Protein AF-A0A2D9RE17-F1 (afdb_monomer)

Nearest PDB structures (foldseek):
  4afl-assembly1_C  TM=6.067E-01  e=4.742E-01  Homo sapiens
  8glv-assembly1_Eb  TM=5.438E-01  e=7.870E-01  Chlamydomonas reinhardtii
  3na7-assembly1_A  TM=6.223E-01  e=3.168E+00  Helicobacter pylori NCTC 11638

Secondary structure (DSSP, 8-state):
----------HHHHHHHHHHHHHHHHHHHHHHHHHHHHHHHHHHHHHHHHHHHHHHHHHHHHHHHHHHHHHHHHHTGGG--HHHHHHHHHHHHHHHHHHHHHHHHHHHHHHHHS------TTTTSS----

Structure (mmCIF, N/CA/C/O backbone):
data_AF-A0A2D9RE17-F1
#
_entry.id   AF-A0A2D9RE17-F1
#
loop_
_atom_site.group_PDB
_atom_site.id
_atom_site.type_symbol
_atom_site.label_atom_id
_atom_site.label_alt_id
_atom_site.label_comp_id
_atom_site.label_asym_id
_atom_site.label_entity_id
_atom_site.label_seq_id
_atom_site.pdbx_PDB_ins_code
_atom_site.Cartn_x
_atom_site.Cartn_y
_atom_site.Cartn_z
_atom_site.occupancy
_atom_site.B_iso_or_equiv
_atom_site.auth_seq_id
_atom_site.auth_comp_id
_atom_site.auth_asym_id
_atom_site.auth_atom_id
_atom_site.pdbx_PDB_model_num
ATOM 1 N N . MET A 1 1 ? -68.194 -6.315 60.243 1.00 41.06 1 MET A N 1
ATOM 2 C CA . MET A 1 1 ? -67.083 -7.290 60.223 1.00 41.06 1 MET A CA 1
ATOM 3 C C . MET A 1 1 ? -66.550 -7.393 58.802 1.00 41.06 1 MET A C 1
ATOM 5 O O . MET A 1 1 ? -67.258 -7.925 57.967 1.00 41.06 1 MET A O 1
ATOM 9 N N . SER A 1 2 ? -65.367 -6.852 58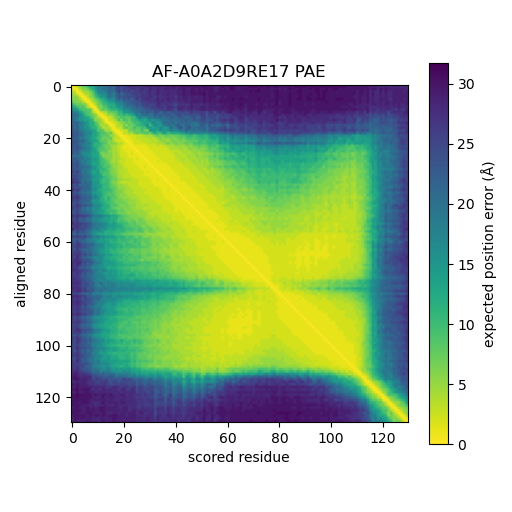.511 1.00 38.94 2 SER A N 1
ATOM 10 C CA . SER A 1 2 ? -64.459 -7.400 57.488 1.00 38.94 2 SER A CA 1
ATOM 11 C C . SER A 1 2 ? -63.121 -6.674 57.618 1.00 38.94 2 SER A C 1
ATOM 13 O O . SER A 1 2 ? -63.019 -5.485 57.323 1.00 38.94 2 SER A O 1
ATOM 15 N N . ALA A 1 3 ? -62.135 -7.356 58.196 1.00 43.62 3 ALA A N 1
ATOM 16 C CA . ALA A 1 3 ? -60.810 -6.814 58.449 1.00 43.62 3 ALA A CA 1
ATOM 17 C C . ALA A 1 3 ? -59.922 -7.024 57.218 1.00 43.62 3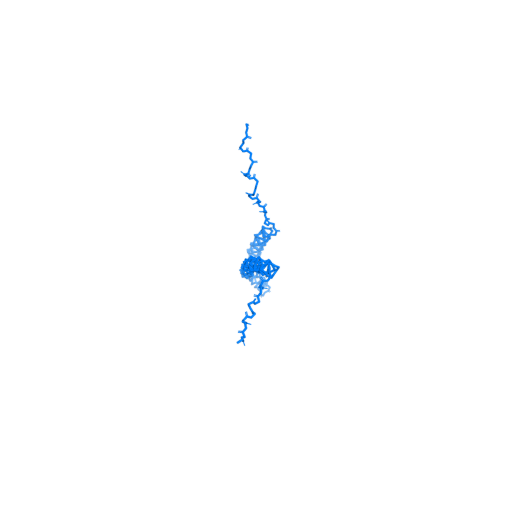 ALA A C 1
ATOM 19 O O . ALA A 1 3 ? -59.758 -8.140 56.728 1.00 43.62 3 ALA A O 1
ATOM 20 N N . VAL A 1 4 ? -59.343 -5.924 56.744 1.00 47.38 4 VAL A N 1
ATOM 21 C CA . VAL A 1 4 ? -58.329 -5.865 55.690 1.00 47.38 4 VAL A CA 1
ATOM 22 C C . VAL A 1 4 ? -57.094 -6.663 56.126 1.00 47.38 4 VAL A C 1
ATOM 24 O O . VAL A 1 4 ? -56.390 -6.267 57.054 1.00 47.38 4 VAL A O 1
ATOM 2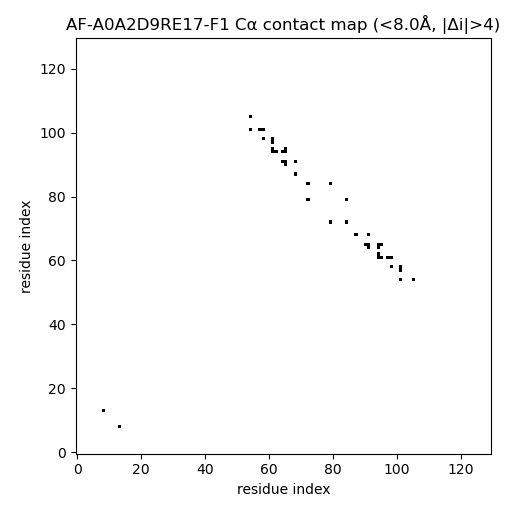7 N N . LYS A 1 5 ? -56.805 -7.779 55.444 1.00 47.06 5 LYS A N 1
ATOM 28 C CA . LYS A 1 5 ? -55.515 -8.479 55.542 1.00 47.06 5 LYS A CA 1
ATOM 29 C C . LYS A 1 5 ? -54.468 -7.638 54.804 1.00 47.06 5 LYS A C 1
ATOM 31 O O . LYS A 1 5 ? -54.366 -7.700 53.583 1.00 47.06 5 LYS A O 1
ATOM 36 N N . LYS A 1 6 ? -53.708 -6.822 55.538 1.00 46.31 6 LYS A N 1
ATOM 37 C CA . LYS A 1 6 ? -52.470 -6.223 55.024 1.00 46.31 6 LYS A CA 1
ATOM 38 C C . LYS A 1 6 ? -51.430 -7.337 54.927 1.00 46.31 6 LYS A C 1
ATOM 40 O O . LYS A 1 6 ? -50.988 -7.852 55.950 1.00 46.31 6 LYS A O 1
ATOM 45 N N . GLY A 1 7 ? -51.118 -7.745 53.699 1.00 46.97 7 GLY A N 1
ATOM 46 C CA . GLY A 1 7 ? -50.037 -8.679 53.411 1.00 46.97 7 GLY A CA 1
ATOM 47 C C . GLY A 1 7 ? -48.714 -8.096 53.892 1.00 46.97 7 GLY A C 1
ATOM 48 O O . GLY A 1 7 ? -48.317 -7.008 53.481 1.00 46.97 7 GLY A O 1
ATOM 49 N N . SER A 1 8 ? -48.072 -8.810 54.808 1.00 46.69 8 SER A N 1
ATOM 50 C CA . SER A 1 8 ? -46.690 -8.608 55.213 1.00 46.69 8 SER A CA 1
ATOM 51 C C . SER A 1 8 ? -45.790 -8.914 54.018 1.00 46.69 8 SER A C 1
ATOM 53 O O . SER A 1 8 ? -45.576 -10.084 53.704 1.00 46.69 8 SER A O 1
ATOM 55 N N . VAL A 1 9 ? -45.298 -7.880 53.337 1.00 54.78 9 VAL A N 1
ATOM 56 C CA . VAL A 1 9 ? -44.158 -8.026 52.425 1.00 54.78 9 VAL A CA 1
ATOM 57 C C . VAL A 1 9 ? -42.988 -8.488 53.289 1.00 54.78 9 VAL A C 1
ATOM 59 O O . VAL A 1 9 ? -42.604 -7.801 54.239 1.00 54.78 9 VAL A O 1
ATOM 62 N N . SER A 1 10 ? -42.534 -9.714 53.046 1.00 52.81 10 SER A N 1
ATOM 63 C CA . SER A 1 10 ? -41.524 -10.389 53.853 1.00 52.81 10 SER A CA 1
ATOM 64 C C . SER A 1 10 ? -40.164 -9.732 53.616 1.00 52.81 10 SER A C 1
ATOM 66 O O . SER A 1 10 ? -39.841 -9.351 52.495 1.00 52.81 10 SER A O 1
ATOM 68 N N . CYS A 1 11 ? -39.341 -9.621 54.661 1.00 54.28 11 CYS A N 1
ATOM 69 C CA . CYS A 1 11 ? -37.969 -9.091 54.598 1.00 54.28 11 CYS A CA 1
ATOM 70 C C . CYS A 1 11 ? -37.105 -9.800 53.524 1.00 54.28 11 CYS A C 1
ATOM 72 O O . CYS A 1 11 ? -36.179 -9.211 52.970 1.00 54.28 11 CYS A O 1
ATOM 74 N N . THR A 1 12 ? -37.455 -11.043 53.172 1.00 58.56 12 THR A N 1
ATOM 75 C CA . THR A 1 12 ? -36.853 -11.805 52.067 1.00 58.56 12 THR A CA 1
ATOM 76 C C . THR A 1 12 ? -37.134 -11.201 50.688 1.00 58.56 12 THR A C 1
ATOM 78 O O . THR A 1 12 ? -36.212 -11.109 49.885 1.00 58.56 12 THR A O 1
ATOM 81 N N . ASP A 1 13 ? -38.346 -10.694 50.436 1.00 57.31 13 ASP A N 1
ATOM 82 C CA . ASP A 1 13 ? -38.724 -10.104 49.142 1.00 57.31 13 ASP A CA 1
ATOM 83 C C . ASP A 1 13 ? -38.001 -8.767 48.903 1.00 57.31 13 ASP A C 1
ATOM 85 O O . ASP A 1 13 ? -37.672 -8.417 47.773 1.00 57.31 13 ASP A O 1
ATOM 89 N N . GLN A 1 14 ? -37.714 -8.006 49.967 1.00 56.44 14 GLN A N 1
ATOM 90 C CA . GLN A 1 14 ? -36.937 -6.763 49.870 1.00 56.44 14 GLN A CA 1
ATOM 91 C C . GLN A 1 14 ? -35.447 -7.014 49.603 1.00 56.44 14 GLN A C 1
ATOM 93 O O . GLN A 1 14 ? -34.845 -6.265 48.836 1.00 56.44 14 GLN A O 1
ATOM 98 N N . ALA A 1 15 ? -34.859 -8.057 50.195 1.00 61.00 15 ALA A N 1
ATOM 99 C CA . ALA A 1 15 ? -33.458 -8.420 49.972 1.00 61.00 15 ALA A CA 1
ATOM 100 C C . ALA A 1 15 ? -33.221 -9.015 48.568 1.00 61.00 15 ALA A C 1
ATOM 102 O O . ALA A 1 15 ? -32.226 -8.693 47.914 1.00 61.00 15 ALA A O 1
ATOM 103 N N . GLU A 1 16 ? -34.159 -9.826 48.069 1.00 62.12 16 GLU A N 1
ATOM 104 C CA . GLU A 1 16 ? -34.131 -10.338 46.691 1.00 62.12 16 GLU A CA 1
ATOM 105 C C . GLU A 1 16 ? -34.301 -9.214 45.659 1.00 62.12 16 GLU A C 1
ATOM 107 O O . GLU A 1 16 ? -33.608 -9.183 44.645 1.00 62.12 16 GLU A O 1
ATOM 112 N N . ASN A 1 17 ? -35.159 -8.226 45.923 1.00 68.00 17 ASN A N 1
ATOM 113 C CA . ASN A 1 17 ? -35.346 -7.112 44.992 1.00 68.00 17 ASN A CA 1
ATOM 114 C C . ASN A 1 17 ? -34.128 -6.163 44.956 1.00 68.00 17 ASN A C 1
ATOM 116 O O . ASN A 1 17 ? -33.779 -5.646 43.896 1.00 68.00 17 ASN A O 1
ATOM 120 N N . LEU A 1 18 ? -33.433 -5.975 46.088 1.00 71.50 18 LEU A N 1
ATOM 121 C CA . LEU A 1 18 ? -32.203 -5.172 46.156 1.00 71.50 18 LEU A CA 1
ATOM 122 C C . LEU A 1 18 ? -31.058 -5.813 45.349 1.00 71.50 18 LEU A C 1
ATOM 124 O O . LEU A 1 18 ? -30.382 -5.137 44.578 1.00 71.50 18 LEU A O 1
ATOM 128 N N . THR A 1 19 ? -30.897 -7.133 45.466 1.00 80.25 19 THR A N 1
ATOM 129 C CA . THR A 1 19 ? -29.863 -7.901 44.747 1.00 80.25 19 THR A CA 1
ATOM 130 C C . THR A 1 19 ? -30.124 -7.986 43.239 1.00 80.25 19 THR A C 1
ATOM 132 O O . THR A 1 19 ? -29.180 -7.977 42.441 1.00 80.25 19 THR A O 1
ATOM 135 N N . VAL A 1 20 ? -31.392 -8.008 42.817 1.00 85.62 20 VAL A N 1
ATOM 136 C CA . VAL A 1 20 ? -31.770 -7.930 41.396 1.00 85.62 20 VAL A CA 1
ATOM 137 C C . VAL A 1 20 ? -31.441 -6.558 40.801 1.00 85.62 20 VAL A C 1
ATOM 139 O O . VAL A 1 20 ? -30.906 -6.496 39.693 1.00 85.62 20 VAL A O 1
ATOM 142 N N . GLU A 1 21 ? -31.709 -5.465 41.515 1.00 85.69 21 GLU A N 1
ATOM 143 C CA . GLU A 1 21 ? -31.387 -4.110 41.044 1.00 85.69 21 GLU A CA 1
ATOM 144 C C . GLU A 1 21 ? -29.874 -3.847 40.996 1.00 85.69 21 GLU A C 1
ATOM 146 O O . GLU A 1 21 ? -29.376 -3.300 40.010 1.00 85.69 21 GLU A O 1
ATOM 151 N N . GLU A 1 22 ? -29.110 -4.326 41.982 1.00 86.81 22 GLU A N 1
ATOM 152 C CA . GLU A 1 22 ? -27.640 -4.279 41.956 1.00 86.81 22 GLU A CA 1
ATOM 153 C C . GLU A 1 22 ? -27.062 -5.060 40.764 1.00 86.81 22 GLU A C 1
ATOM 155 O O . GLU A 1 22 ? -26.200 -4.560 40.035 1.00 86.81 22 GLU A O 1
ATOM 160 N N . SER A 1 23 ? -27.588 -6.261 40.503 1.00 89.56 23 SER A N 1
ATOM 161 C CA . SER A 1 23 ? -27.184 -7.081 39.354 1.00 89.56 23 SER A CA 1
ATOM 162 C C . SER A 1 23 ? -27.521 -6.405 38.021 1.00 89.56 23 SER A C 1
ATOM 164 O O . SER A 1 23 ? -26.722 -6.433 37.084 1.00 89.56 23 SER A O 1
ATOM 166 N N . ARG A 1 24 ? -28.689 -5.756 37.924 1.00 90.62 24 ARG A N 1
ATOM 167 C CA . ARG A 1 24 ? -29.093 -4.974 36.745 1.00 90.62 24 ARG A CA 1
ATOM 168 C C . ARG A 1 24 ? -28.166 -3.788 36.514 1.00 90.62 24 ARG A C 1
ATOM 170 O O . ARG A 1 24 ? -27.728 -3.589 35.381 1.00 90.62 24 ARG A O 1
ATOM 177 N N . ALA A 1 25 ? -27.832 -3.038 37.563 1.00 91.75 25 ALA A N 1
ATOM 178 C CA . ALA A 1 25 ? -26.899 -1.919 37.476 1.00 91.75 25 ALA A CA 1
ATOM 179 C C . ALA A 1 25 ? -25.513 -2.379 36.993 1.00 91.75 25 ALA A C 1
ATOM 181 O O . ALA A 1 25 ? -24.923 -1.748 36.113 1.00 91.75 25 ALA A O 1
ATOM 182 N N . LEU A 1 26 ? -25.029 -3.523 37.491 1.00 94.12 26 LEU A N 1
ATOM 183 C CA . LEU A 1 26 ? -23.773 -4.120 37.042 1.00 94.12 26 LEU A CA 1
ATOM 184 C C . LEU A 1 26 ? -23.822 -4.536 35.563 1.00 94.12 26 LEU A C 1
ATOM 186 O O . LEU A 1 26 ? -22.915 -4.198 34.805 1.00 94.12 26 LEU A O 1
ATOM 190 N N . ILE A 1 27 ? -24.886 -5.222 35.131 1.00 94.75 27 ILE A N 1
ATOM 191 C CA . ILE A 1 27 ? -25.072 -5.629 33.727 1.00 94.75 27 ILE A CA 1
ATOM 192 C C . ILE A 1 27 ? -25.090 -4.409 32.801 1.00 94.75 27 ILE A C 1
ATOM 194 O O . ILE A 1 27 ? -24.467 -4.436 31.740 1.00 94.75 27 ILE A O 1
ATOM 198 N N . LEU A 1 28 ? -25.778 -3.332 33.192 1.00 95.50 28 LEU A N 1
ATOM 199 C CA . LEU A 1 28 ? -25.824 -2.092 32.416 1.00 95.50 28 LEU A CA 1
ATOM 200 C C . LEU A 1 28 ? -24.446 -1.424 32.320 1.00 95.50 28 LEU A C 1
ATOM 202 O O . LEU A 1 28 ? -24.070 -0.971 31.239 1.00 95.50 28 LEU A O 1
ATOM 206 N N . SER A 1 29 ? -23.679 -1.415 33.413 1.00 93.94 29 SER A N 1
ATOM 207 C CA . SER A 1 29 ? -22.305 -0.899 33.430 1.00 93.94 29 SER A CA 1
ATOM 208 C C . SER A 1 29 ? -21.393 -1.686 32.482 1.00 93.94 29 SER A C 1
ATOM 210 O O . SER A 1 29 ? -20.772 -1.107 31.590 1.00 93.94 29 SER A O 1
ATOM 212 N N . LEU A 1 30 ? -21.387 -3.019 32.599 1.00 94.44 30 LEU A N 1
ATOM 213 C CA . LEU A 1 30 ? -20.594 -3.904 31.739 1.00 94.44 30 LEU A CA 1
ATOM 214 C C . LEU A 1 30 ? -20.992 -3.778 30.268 1.00 94.44 30 LEU A C 1
ATOM 216 O O . LEU A 1 30 ? -20.136 -3.774 29.386 1.00 94.44 30 LEU A O 1
ATOM 220 N N . LYS A 1 31 ? -22.293 -3.641 29.993 1.00 95.31 31 LYS A N 1
ATOM 221 C CA . LYS A 1 31 ? -22.793 -3.408 28.640 1.00 95.31 31 LYS A CA 1
ATOM 222 C C . LYS A 1 31 ? -22.253 -2.096 28.066 1.00 95.31 31 LYS A C 1
ATOM 224 O O . LYS A 1 31 ? -21.790 -2.098 26.931 1.00 95.31 31 LYS A O 1
ATOM 229 N N . SER A 1 32 ? -22.272 -1.009 28.839 1.00 95.44 32 SER A N 1
ATOM 230 C CA . SER A 1 32 ? -21.737 0.284 28.395 1.00 95.44 32 SER A CA 1
ATOM 231 C C . SER A 1 32 ? -20.228 0.227 28.136 1.00 95.44 32 SER A C 1
ATOM 233 O O . SER A 1 32 ? -19.749 0.773 27.142 1.00 95.44 32 SER A O 1
ATOM 235 N N . GLU A 1 33 ? -19.472 -0.468 28.987 1.00 94.62 33 GLU A N 1
ATOM 236 C CA . GLU A 1 33 ? -18.035 -0.665 28.786 1.00 94.62 33 GLU A CA 1
ATOM 237 C C . GLU A 1 33 ? -17.741 -1.495 27.528 1.00 94.62 33 GLU A C 1
ATOM 239 O O . GLU A 1 33 ? -16.866 -1.137 26.734 1.00 94.62 33 GLU A O 1
ATOM 244 N N . LEU A 1 34 ? -18.523 -2.554 27.296 1.00 94.88 34 LEU A N 1
ATOM 245 C CA . LEU A 1 34 ? -18.430 -3.380 26.096 1.00 94.88 34 LEU A CA 1
ATOM 246 C C . LEU A 1 34 ? -18.763 -2.585 24.827 1.00 94.88 34 LEU A C 1
ATOM 248 O O . LEU A 1 34 ? -18.046 -2.693 23.834 1.00 94.88 34 LEU A O 1
ATOM 252 N N . GLU A 1 35 ? -19.820 -1.772 24.855 1.00 95.19 35 GLU A N 1
ATOM 253 C CA . GLU A 1 35 ? -20.197 -0.892 23.744 1.00 95.19 35 GLU A CA 1
ATOM 254 C C . GLU A 1 35 ? -19.079 0.104 23.433 1.00 95.19 35 GLU A C 1
ATOM 256 O O . GLU A 1 35 ? -18.656 0.214 22.283 1.00 95.19 35 GLU A O 1
ATOM 261 N N . ARG A 1 36 ? -18.498 0.732 24.460 1.00 94.06 36 ARG A N 1
ATOM 262 C CA . ARG A 1 36 ? -17.365 1.648 24.296 1.00 94.06 36 ARG A CA 1
ATOM 263 C C . ARG A 1 36 ? -16.129 0.955 23.720 1.00 94.06 36 ARG A C 1
ATOM 265 O O . ARG A 1 36 ? -15.418 1.539 22.904 1.00 94.06 36 ARG A O 1
ATOM 272 N N . SER A 1 37 ? -15.838 -0.270 24.156 1.00 90.81 37 SER A N 1
ATOM 273 C CA . SER A 1 37 ? -14.729 -1.062 23.612 1.00 90.81 37 SER A CA 1
ATOM 274 C C . SER A 1 37 ? -14.963 -1.399 22.136 1.00 90.81 37 SER A C 1
ATOM 276 O O . SER A 1 37 ? -14.088 -1.194 21.295 1.00 90.81 37 SER A O 1
ATOM 278 N N . ARG A 1 38 ? -16.191 -1.805 21.798 1.00 92.56 38 ARG A N 1
ATOM 279 C CA . ARG A 1 38 ? -16.604 -2.103 20.426 1.00 92.56 38 ARG A CA 1
ATOM 280 C C . ARG A 1 38 ? -16.518 -0.880 19.513 1.00 92.56 38 ARG A C 1
ATOM 282 O O . ARG A 1 38 ? -16.078 -1.006 18.375 1.00 92.56 38 ARG A O 1
ATOM 289 N N . GLU A 1 39 ? -16.925 0.294 19.984 1.00 94.38 39 GLU A N 1
ATOM 290 C CA . GLU A 1 39 ? -16.817 1.542 19.218 1.00 94.38 39 GLU A CA 1
ATOM 291 C C . GLU A 1 39 ? -15.359 1.874 18.882 1.00 94.38 39 GLU A C 1
ATOM 293 O O . GLU A 1 39 ? -15.051 2.189 17.731 1.00 94.38 39 GLU A O 1
ATOM 298 N N . LYS A 1 40 ? -14.448 1.719 19.851 1.00 90.56 40 LYS A N 1
ATOM 299 C CA . LYS A 1 40 ? -13.006 1.902 19.628 1.00 90.56 40 LYS A CA 1
ATOM 300 C C . LYS A 1 40 ? -12.457 0.912 18.605 1.00 90.56 40 LYS A C 1
ATOM 302 O O . LYS A 1 40 ? -11.711 1.304 17.713 1.00 90.56 40 LYS A O 1
ATOM 307 N N . GLU A 1 41 ? -12.835 -0.361 18.703 1.00 90.31 41 GLU A N 1
ATOM 308 C CA . GLU A 1 41 ? -12.426 -1.377 17.729 1.00 90.31 41 GLU A CA 1
ATOM 309 C C . GLU A 1 41 ? -12.917 -1.021 16.316 1.00 90.31 41 GLU A C 1
ATOM 311 O O . GLU A 1 41 ? -12.158 -1.081 15.347 1.00 90.31 41 GLU A O 1
ATOM 316 N N . GLN A 1 42 ? -14.166 -0.568 16.190 1.00 92.38 42 GLN A N 1
ATOM 317 C CA . GLN A 1 42 ? -14.723 -0.122 14.914 1.00 92.38 42 GLN A CA 1
ATOM 318 C C . GLN A 1 42 ? -13.995 1.102 14.349 1.00 92.38 42 GLN A C 1
ATOM 320 O O . GLN A 1 42 ? -13.797 1.189 13.135 1.00 92.38 42 GLN A O 1
ATOM 325 N N . GLU A 1 43 ? -13.597 2.049 15.196 1.00 91.25 43 GLU A N 1
ATOM 326 C CA . GLU A 1 43 ? -12.809 3.211 14.788 1.00 91.25 43 GLU A CA 1
ATOM 327 C C . GLU A 1 43 ? -11.419 2.802 14.278 1.00 91.25 43 GLU A C 1
ATOM 329 O O . GLU A 1 43 ? -11.009 3.228 13.194 1.00 91.25 43 GLU A O 1
ATOM 334 N N . LEU A 1 44 ? -10.740 1.892 14.982 1.00 88.38 44 LEU A N 1
ATOM 335 C CA . LEU A 1 44 ? -9.462 1.324 14.547 1.00 88.38 44 LEU A CA 1
ATOM 336 C C . LEU A 1 44 ? -9.579 0.608 13.197 1.00 88.38 44 LEU A C 1
ATOM 338 O O . LEU A 1 44 ? -8.734 0.791 12.318 1.00 88.38 44 LEU A O 1
ATOM 342 N N . ILE A 1 45 ? -10.649 -0.166 12.991 1.00 88.12 45 ILE A N 1
ATOM 343 C CA . ILE A 1 45 ? -10.913 -0.830 11.709 1.00 88.12 45 ILE A CA 1
ATOM 344 C C . ILE A 1 45 ? -11.086 0.202 10.590 1.00 88.12 45 ILE A C 1
ATOM 346 O O . ILE A 1 45 ? -10.498 0.039 9.518 1.00 88.12 45 ILE A O 1
ATOM 350 N N . LYS A 1 46 ? -11.847 1.280 10.821 1.00 90.31 46 LYS A N 1
ATOM 351 C CA . LYS A 1 46 ? -12.024 2.353 9.826 1.00 90.31 46 LYS A CA 1
ATOM 352 C C . LYS A 1 46 ? -10.688 2.991 9.452 1.00 90.31 46 LYS A C 1
ATOM 354 O O . LYS A 1 46 ? -10.414 3.172 8.265 1.00 90.31 46 LYS A O 1
ATOM 359 N N . LEU A 1 47 ? -9.841 3.278 10.440 1.00 88.88 47 LEU A N 1
ATOM 360 C CA . LEU A 1 47 ? -8.516 3.852 10.210 1.00 88.88 47 LEU A CA 1
ATOM 361 C C . LEU A 1 47 ? -7.609 2.893 9.424 1.00 88.88 47 LEU A C 1
ATOM 363 O O . LEU A 1 47 ? -6.956 3.309 8.467 1.00 88.88 47 LEU A O 1
ATOM 367 N N . LYS A 1 48 ? -7.629 1.599 9.760 1.00 87.06 48 LYS A N 1
ATOM 368 C CA . LYS A 1 48 ? -6.894 0.552 9.036 1.00 87.06 48 LYS A CA 1
ATOM 369 C C . LYS A 1 48 ? -7.324 0.468 7.569 1.00 87.06 48 LYS A C 1
ATOM 371 O O . LYS A 1 48 ? -6.475 0.401 6.684 1.00 87.06 48 LYS A O 1
ATOM 376 N N . VAL A 1 49 ? -8.628 0.510 7.290 1.00 89.50 49 VAL A N 1
ATOM 377 C CA . VAL A 1 49 ? -9.149 0.508 5.910 1.00 89.50 49 VAL A CA 1
ATOM 378 C C . VAL A 1 49 ? -8.693 1.752 5.145 1.00 89.50 49 VAL A C 1
ATOM 380 O O . VAL A 1 49 ? -8.229 1.635 4.009 1.00 89.50 49 VAL A O 1
ATOM 383 N N . ALA A 1 50 ? -8.771 2.933 5.764 1.00 88.69 50 ALA A N 1
ATOM 384 C CA . ALA A 1 50 ? -8.313 4.178 5.152 1.00 88.69 50 ALA A CA 1
ATOM 385 C C . ALA A 1 50 ? -6.810 4.140 4.829 1.00 88.69 50 ALA A C 1
ATOM 387 O O . ALA A 1 50 ? -6.405 4.544 3.735 1.00 88.69 50 ALA A O 1
ATOM 388 N N . LEU A 1 51 ? -5.999 3.589 5.737 1.00 88.44 51 LEU A N 1
ATOM 389 C CA . LEU A 1 51 ? -4.567 3.385 5.533 1.00 88.44 51 LEU A CA 1
ATOM 390 C C . LEU A 1 51 ? -4.291 2.512 4.303 1.00 88.44 51 LEU A C 1
ATOM 392 O O . LEU A 1 51 ? -3.539 2.924 3.422 1.00 88.44 51 LEU A O 1
ATOM 396 N N . PHE A 1 52 ? -4.929 1.342 4.201 1.00 88.56 52 PHE A N 1
ATOM 397 C CA . PHE A 1 52 ? -4.742 0.457 3.046 1.00 88.56 52 PHE A CA 1
ATOM 398 C C . PHE A 1 52 ? -5.207 1.089 1.738 1.00 88.56 52 PHE A C 1
ATOM 400 O O . PHE A 1 52 ? -4.548 0.932 0.710 1.00 88.56 52 PHE A O 1
ATOM 407 N N . SER A 1 53 ? -6.322 1.821 1.760 1.00 91.19 53 SER A N 1
ATOM 408 C CA . SER A 1 53 ? -6.791 2.538 0.576 1.00 91.19 53 SER A CA 1
ATOM 409 C C . SER A 1 53 ? -5.737 3.537 0.103 1.00 91.19 53 SER A C 1
ATOM 411 O O . SER A 1 53 ? -5.392 3.555 -1.077 1.00 91.19 53 SER A O 1
ATOM 413 N N . ARG A 1 54 ? -5.180 4.330 1.024 1.00 90.69 54 ARG A N 1
ATOM 414 C CA . ARG A 1 54 ? -4.135 5.307 0.717 1.00 90.69 54 ARG A CA 1
ATOM 415 C C . ARG A 1 54 ? -2.866 4.640 0.190 1.00 90.69 54 ARG A C 1
ATOM 417 O O . ARG A 1 54 ? -2.384 5.040 -0.865 1.00 90.69 54 ARG A O 1
ATOM 424 N N . ALA A 1 55 ? -2.381 3.599 0.865 1.00 90.38 55 ALA A N 1
ATOM 425 C CA . ALA A 1 55 ? -1.200 2.854 0.437 1.00 90.38 55 ALA A CA 1
ATOM 426 C C . ALA A 1 55 ? -1.369 2.292 -0.984 1.00 90.38 55 ALA A C 1
ATOM 428 O O . ALA A 1 55 ? -0.484 2.442 -1.819 1.00 90.38 55 ALA A O 1
ATOM 429 N N . ASN A 1 56 ? -2.545 1.744 -1.311 1.00 92.75 56 ASN A N 1
ATOM 430 C CA . ASN A 1 56 ? -2.844 1.271 -2.664 1.00 92.75 56 ASN A CA 1
ATOM 431 C C . ASN A 1 56 ? -2.773 2.387 -3.716 1.00 92.75 56 ASN A C 1
ATOM 433 O O . ASN A 1 56 ? -2.288 2.158 -4.825 1.00 92.75 56 ASN A O 1
ATOM 437 N N . HIS A 1 57 ? -3.266 3.588 -3.404 1.00 94.69 57 HIS A N 1
ATOM 438 C CA . HIS A 1 57 ? -3.137 4.727 -4.313 1.00 94.69 57 HIS A CA 1
ATOM 439 C C . HIS A 1 57 ? -1.677 5.146 -4.494 1.00 94.69 57 HIS A C 1
ATOM 441 O O . HIS A 1 57 ? -1.258 5.393 -5.623 1.00 94.69 57 HIS A O 1
ATOM 447 N N . GLU A 1 58 ? -0.898 5.165 -3.415 1.00 95.62 58 GLU A N 1
ATOM 448 C CA . GLU A 1 58 ? 0.521 5.519 -3.459 1.00 95.62 58 GLU A CA 1
ATOM 449 C C . GLU A 1 58 ? 1.359 4.466 -4.203 1.00 95.62 58 GLU A C 1
ATOM 451 O O . GLU A 1 58 ? 2.267 4.840 -4.937 1.00 95.62 58 GLU A O 1
ATOM 456 N N . PHE A 1 59 ? 1.005 3.177 -4.139 1.00 96.56 59 PHE A N 1
ATOM 457 C CA . PHE A 1 59 ? 1.652 2.121 -4.931 1.00 96.56 59 PHE A CA 1
ATOM 458 C C . PHE A 1 59 ? 1.345 2.203 -6.429 1.00 96.56 59 PHE A C 1
ATOM 460 O O . PHE A 1 59 ? 2.200 1.887 -7.260 1.00 96.56 59 PHE A O 1
ATOM 467 N N . ARG A 1 60 ? 0.132 2.625 -6.807 1.00 96.38 60 ARG A N 1
ATOM 468 C CA . ARG A 1 60 ? -0.273 2.693 -8.222 1.00 96.38 60 ARG A CA 1
ATOM 469 C C . ARG A 1 60 ? 0.596 3.642 -9.038 1.00 96.38 60 ARG A C 1
ATOM 471 O O . ARG A 1 60 ? 0.872 3.337 -10.195 1.00 96.38 60 ARG A O 1
ATOM 478 N N . THR A 1 61 ? 1.031 4.760 -8.469 1.00 97.56 61 THR A N 1
ATOM 479 C CA . THR A 1 61 ? 1.839 5.764 -9.177 1.00 97.56 61 THR A CA 1
ATOM 480 C C . THR A 1 61 ? 3.175 5.204 -9.690 1.00 97.56 61 THR A C 1
ATOM 482 O O . THR A 1 61 ? 3.363 5.186 -10.909 1.00 97.56 61 THR A O 1
ATOM 485 N N . PRO A 1 62 ? 4.089 4.691 -8.841 1.00 97.44 62 PRO A N 1
ATOM 486 C CA . PRO A 1 62 ? 5.352 4.128 -9.310 1.00 97.44 62 PRO A CA 1
ATOM 487 C C . PRO A 1 62 ? 5.149 2.892 -10.194 1.00 97.44 62 PRO A C 1
ATOM 489 O O . PRO A 1 62 ? 5.874 2.737 -11.173 1.00 97.44 62 PRO A O 1
ATOM 492 N N . LEU A 1 63 ? 4.129 2.059 -9.943 1.00 98.38 63 LEU A N 1
ATOM 493 C CA . LEU A 1 63 ? 3.798 0.935 -10.831 1.00 98.38 63 LEU A CA 1
ATOM 494 C C . LEU A 1 63 ? 3.389 1.401 -12.235 1.00 98.38 63 LEU A C 1
ATOM 496 O O . LEU A 1 63 ? 3.845 0.839 -13.227 1.00 98.38 63 LEU A O 1
ATOM 500 N N . THR A 1 64 ? 2.578 2.458 -12.323 1.00 98.25 64 THR A N 1
ATOM 501 C CA . THR A 1 64 ? 2.156 3.050 -13.603 1.00 98.25 64 THR A CA 1
ATOM 502 C C . THR A 1 64 ? 3.346 3.640 -14.357 1.00 98.25 64 THR A C 1
ATOM 504 O O . THR A 1 64 ? 3.427 3.516 -15.578 1.00 98.25 64 THR A O 1
ATOM 507 N N . ILE A 1 65 ? 4.294 4.258 -13.645 1.00 98.25 65 ILE A N 1
ATOM 508 C CA . ILE A 1 65 ? 5.528 4.782 -14.244 1.00 98.25 65 ILE A CA 1
ATOM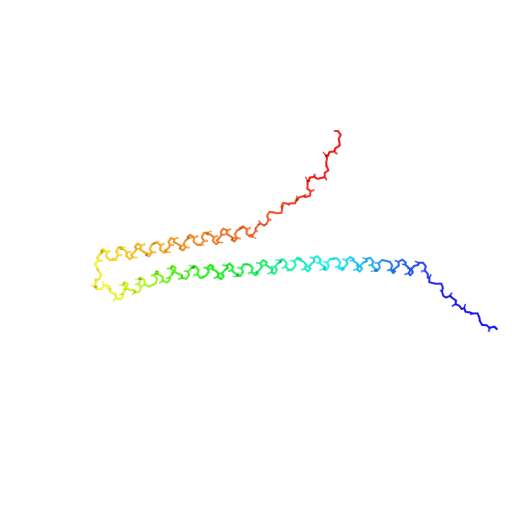 509 C C . ILE A 1 65 ? 6.382 3.635 -14.796 1.00 98.25 65 ILE A C 1
ATOM 511 O O . ILE A 1 65 ? 6.797 3.695 -15.955 1.00 98.25 65 ILE A O 1
ATOM 515 N N . ILE A 1 66 ? 6.609 2.582 -14.003 1.00 98.62 66 ILE A N 1
ATOM 516 C CA . ILE A 1 66 ? 7.399 1.409 -14.410 1.00 98.62 66 ILE A CA 1
ATOM 517 C C . ILE A 1 66 ? 6.803 0.776 -15.668 1.00 98.62 66 ILE A C 1
ATOM 519 O O . ILE A 1 66 ? 7.506 0.625 -16.669 1.00 98.62 66 ILE A O 1
ATOM 523 N N . ASP A 1 67 ? 5.508 0.458 -15.639 1.00 98.62 67 ASP A N 1
ATOM 524 C CA . ASP A 1 67 ? 4.821 -0.173 -16.765 1.00 98.62 67 ASP A CA 1
ATOM 525 C C . ASP A 1 67 ? 4.789 0.737 -18.000 1.00 98.62 67 ASP A C 1
ATOM 527 O O . ASP A 1 67 ? 5.077 0.305 -19.119 1.00 98.62 67 ASP A O 1
ATOM 531 N N . GLY A 1 68 ? 4.528 2.032 -17.808 1.00 98.31 68 GLY A N 1
ATOM 532 C CA . GLY A 1 68 ? 4.497 3.010 -18.890 1.00 98.31 68 GLY A CA 1
ATOM 533 C C . GLY A 1 68 ? 5.839 3.137 -19.614 1.00 98.31 68 GLY A C 1
ATOM 534 O O . GLY A 1 68 ? 5.873 3.181 -20.850 1.00 98.31 68 GLY A O 1
ATOM 535 N N . ILE A 1 69 ? 6.947 3.168 -18.870 1.00 97.94 69 ILE A N 1
ATOM 536 C CA . ILE A 1 69 ? 8.297 3.229 -19.442 1.00 97.94 69 ILE A CA 1
ATOM 537 C C . ILE A 1 69 ? 8.641 1.908 -20.127 1.00 97.94 69 ILE A C 1
ATOM 539 O O . ILE A 1 69 ? 9.047 1.934 -21.290 1.00 97.94 69 ILE A O 1
ATOM 543 N N . ALA A 1 70 ? 8.426 0.771 -19.461 1.00 97.88 70 ALA A N 1
ATOM 544 C CA . ALA A 1 70 ? 8.707 -0.551 -20.018 1.00 97.88 70 ALA A CA 1
ATOM 545 C C . ALA A 1 70 ? 7.931 -0.791 -21.326 1.00 97.88 70 ALA A C 1
ATOM 547 O O . ALA A 1 70 ? 8.517 -1.137 -22.353 1.00 97.88 70 ALA A O 1
ATOM 548 N N . SER A 1 71 ? 6.633 -0.483 -21.333 1.00 97.94 71 SER A N 1
ATOM 549 C CA . SER A 1 71 ? 5.770 -0.576 -22.513 1.00 97.94 71 SER A CA 1
ATOM 550 C C . SER A 1 71 ? 6.243 0.317 -23.664 1.00 97.94 71 SER A C 1
ATOM 552 O O . SER A 1 71 ? 6.213 -0.083 -24.830 1.00 97.94 71 SER A O 1
ATOM 554 N N . ARG A 1 72 ? 6.685 1.549 -23.375 1.00 96.75 72 ARG A N 1
ATOM 555 C CA . ARG A 1 72 ? 7.242 2.453 -24.398 1.00 96.75 72 ARG A CA 1
ATOM 556 C C . ARG A 1 72 ? 8.586 1.962 -24.921 1.00 96.75 72 ARG A C 1
ATOM 558 O O . ARG A 1 72 ? 8.830 2.083 -26.115 1.00 96.75 72 ARG A O 1
ATOM 565 N N .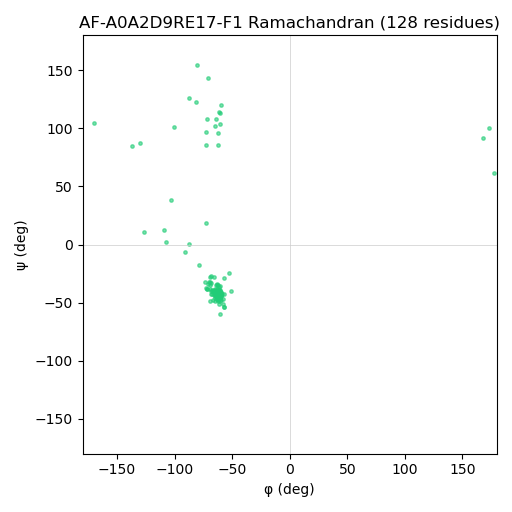 MET A 1 73 ? 9.440 1.410 -24.061 1.00 96.88 73 MET A N 1
ATOM 566 C CA . MET A 1 73 ? 10.713 0.820 -24.479 1.00 96.88 73 MET A CA 1
ATOM 567 C C . MET A 1 73 ? 10.500 -0.360 -25.421 1.00 96.88 73 MET A C 1
ATOM 569 O O . MET A 1 73 ? 11.138 -0.411 -26.465 1.00 96.88 73 MET A O 1
ATOM 573 N N . ALA A 1 74 ? 9.555 -1.245 -25.099 1.00 96.56 74 ALA A N 1
ATOM 574 C CA . ALA A 1 74 ? 9.214 -2.381 -25.947 1.00 96.56 74 ALA A CA 1
ATOM 575 C C . ALA A 1 74 ? 8.682 -1.941 -27.321 1.00 96.56 74 ALA A C 1
ATOM 577 O O . ALA A 1 74 ? 9.102 -2.470 -28.342 1.00 96.56 74 ALA A O 1
ATOM 578 N N . ARG A 1 75 ? 7.796 -0.934 -27.366 1.00 96.62 75 ARG A N 1
ATOM 579 C CA . ARG A 1 75 ? 7.226 -0.429 -28.631 1.00 96.62 75 ARG A CA 1
ATOM 580 C C . ARG A 1 75 ? 8.223 0.319 -29.516 1.00 96.62 75 ARG A C 1
ATOM 582 O O . ARG A 1 75 ? 8.021 0.371 -30.721 1.00 96.62 75 ARG A O 1
ATOM 589 N N . GLN A 1 76 ? 9.245 0.937 -28.928 1.00 95.00 76 GLN A N 1
ATOM 590 C CA . GLN A 1 76 ? 10.205 1.794 -29.636 1.00 95.00 76 GLN A CA 1
ATOM 591 C C . GLN A 1 76 ? 11.591 1.154 -29.752 1.00 95.00 76 GLN A C 1
ATOM 593 O O . GLN A 1 76 ? 12.549 1.847 -30.070 1.00 95.00 76 GLN A O 1
ATOM 598 N N . SER A 1 77 ? 11.723 -0.143 -29.466 1.00 91.81 77 SER A N 1
ATOM 599 C CA . SER A 1 77 ? 13.021 -0.791 -29.248 1.00 91.81 77 SER A CA 1
ATOM 600 C C . SER A 1 77 ? 14.000 -0.654 -30.417 1.00 91.81 77 SER A C 1
ATOM 602 O O . SER A 1 77 ? 15.202 -0.629 -30.182 1.00 91.81 77 SER A O 1
ATOM 604 N N . ALA A 1 78 ? 13.500 -0.543 -31.651 1.00 93.94 78 ALA A N 1
ATOM 605 C CA . ALA A 1 78 ? 14.316 -0.371 -32.854 1.00 93.94 78 ALA A CA 1
ATOM 606 C C . ALA A 1 78 ? 15.027 0.995 -32.928 1.00 93.94 78 ALA A C 1
ATOM 608 O O . ALA A 1 78 ? 16.099 1.086 -33.520 1.00 93.94 78 ALA A O 1
ATOM 609 N N . ASP A 1 79 ? 14.464 2.026 -32.293 1.00 94.25 79 ASP A N 1
ATOM 610 C CA . ASP A 1 79 ? 14.923 3.417 -32.406 1.00 94.25 79 ASP A CA 1
ATOM 611 C C . ASP A 1 79 ? 15.628 3.919 -31.132 1.00 94.25 79 ASP A C 1
ATOM 613 O O . ASP A 1 79 ? 16.004 5.090 -31.033 1.00 94.25 79 ASP A O 1
ATOM 617 N N . LEU A 1 80 ? 15.792 3.060 -30.119 1.00 93.12 80 LEU A N 1
ATOM 618 C CA . LEU A 1 80 ? 16.405 3.446 -28.850 1.00 93.12 80 LEU A CA 1
ATOM 619 C C . LEU A 1 80 ? 17.923 3.434 -28.937 1.00 93.12 80 LEU A C 1
ATOM 621 O O . LEU A 1 80 ? 18.547 2.399 -29.173 1.00 93.12 80 LEU A O 1
ATOM 625 N N . ARG A 1 81 ? 18.534 4.579 -28.634 1.00 95.75 81 ARG A N 1
ATOM 626 C CA . ARG A 1 81 ? 19.981 4.653 -28.444 1.00 95.75 81 ARG A CA 1
ATOM 627 C C . ARG A 1 81 ? 20.336 4.165 -27.036 1.00 95.75 81 ARG A C 1
ATOM 629 O O . ARG A 1 81 ? 19.525 4.320 -26.119 1.00 95.75 81 ARG A O 1
ATOM 636 N N . PRO A 1 82 ? 21.566 3.669 -26.815 1.00 94.25 82 PRO A N 1
ATOM 637 C CA . PRO A 1 82 ? 22.005 3.202 -25.499 1.00 94.25 82 PRO A CA 1
ATOM 638 C C . PRO A 1 82 ? 21.776 4.210 -24.361 1.00 94.25 82 PRO A C 1
ATOM 640 O O . PRO A 1 82 ? 21.298 3.826 -23.298 1.00 94.25 82 PRO A O 1
ATOM 643 N N . ILE A 1 83 ? 22.016 5.503 -24.606 1.00 94.38 83 ILE A N 1
ATOM 644 C CA . ILE A 1 83 ? 21.800 6.565 -23.610 1.00 94.38 83 ILE A CA 1
ATOM 645 C C . ILE A 1 83 ? 20.322 6.726 -23.214 1.00 94.38 83 ILE A C 1
ATOM 647 O O . ILE A 1 83 ? 20.002 6.989 -22.057 1.00 94.38 83 ILE A O 1
ATOM 651 N N . ASP A 1 84 ? 19.400 6.521 -24.161 1.00 95.19 84 ASP A N 1
ATOM 652 C CA . ASP A 1 84 ? 17.962 6.615 -23.905 1.00 95.19 84 ASP A CA 1
ATOM 653 C C . ASP A 1 84 ? 17.480 5.396 -23.097 1.00 95.19 84 ASP A C 1
ATOM 655 O O . ASP A 1 84 ? 16.567 5.507 -22.279 1.00 95.19 84 ASP A O 1
ATOM 659 N N . ILE A 1 85 ? 18.105 4.231 -23.305 1.00 96.25 85 ILE A N 1
ATOM 660 C CA . ILE A 1 85 ? 17.856 3.012 -22.522 1.00 96.25 85 ILE A CA 1
ATOM 661 C C . ILE A 1 85 ? 18.326 3.212 -21.082 1.00 96.25 85 ILE A C 1
ATOM 663 O O . ILE A 1 85 ? 17.570 2.919 -20.158 1.00 96.25 85 ILE A O 1
ATOM 667 N N . GLU A 1 86 ? 19.536 3.737 -20.889 1.00 97.38 86 GLU A N 1
ATOM 668 C CA . GLU A 1 86 ? 20.113 3.981 -19.566 1.00 97.38 86 GLU A CA 1
ATOM 669 C C . GLU A 1 86 ? 19.221 4.899 -18.721 1.00 97.38 86 GLU A C 1
ATOM 671 O O . GLU A 1 86 ? 18.768 4.487 -17.652 1.00 97.38 86 GLU A O 1
ATOM 676 N N . GLY A 1 87 ? 18.846 6.077 -19.235 1.00 97.62 87 GLY A N 1
ATOM 677 C CA . GLY A 1 87 ? 17.992 7.016 -18.493 1.00 97.62 87 GLY A CA 1
ATOM 678 C C . GLY A 1 87 ? 16.593 6.464 -18.171 1.00 97.62 87 GLY A C 1
ATOM 679 O O . GLY A 1 87 ? 16.030 6.712 -17.098 1.00 97.62 87 GLY A O 1
ATOM 680 N N . ARG A 1 88 ? 16.019 5.649 -19.066 1.00 97.25 88 ARG A N 1
ATOM 681 C CA . ARG A 1 88 ? 14.742 4.962 -18.803 1.00 97.25 88 ARG A CA 1
ATOM 682 C C . ARG A 1 88 ? 14.892 3.891 -17.719 1.00 97.25 88 ARG A C 1
ATOM 684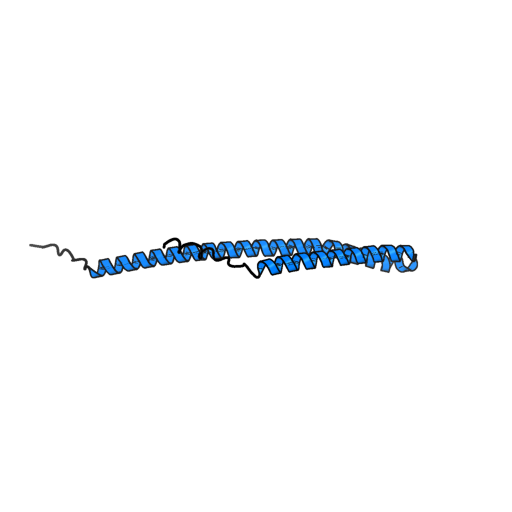 O O . ARG A 1 88 ? 14.050 3.817 -16.822 1.00 97.25 88 ARG A O 1
ATOM 691 N N . CYS A 1 89 ? 15.971 3.111 -17.754 1.00 97.94 89 CYS A N 1
ATOM 692 C CA . CYS A 1 89 ? 16.304 2.139 -16.713 1.00 97.94 89 CYS A CA 1
ATOM 693 C C . CYS A 1 89 ? 16.536 2.812 -15.353 1.00 97.94 89 CYS A C 1
ATOM 695 O O . CYS A 1 89 ? 16.078 2.295 -14.336 1.00 97.94 89 CYS A O 1
ATOM 697 N N . GLU A 1 90 ? 17.187 3.976 -15.307 1.00 98.25 90 GLU A N 1
ATOM 698 C CA . GLU A 1 90 ? 17.343 4.757 -14.074 1.00 98.25 90 GLU A CA 1
ATOM 699 C C . GLU A 1 90 ? 15.997 5.201 -13.499 1.00 98.25 90 GLU A C 1
ATOM 701 O O . GLU A 1 90 ? 15.754 5.042 -12.302 1.00 98.25 90 GLU A O 1
ATOM 706 N N . THR A 1 91 ? 15.085 5.672 -14.351 1.00 98.00 91 THR A N 1
ATOM 707 C CA . THR A 1 91 ? 13.739 6.084 -13.924 1.00 98.00 91 THR A CA 1
ATOM 708 C C . THR A 1 91 ? 12.934 4.902 -13.368 1.00 98.00 91 THR A C 1
ATOM 710 O O . THR A 1 91 ? 12.272 5.024 -12.331 1.00 98.00 91 THR A O 1
ATOM 713 N N . ILE A 1 92 ? 13.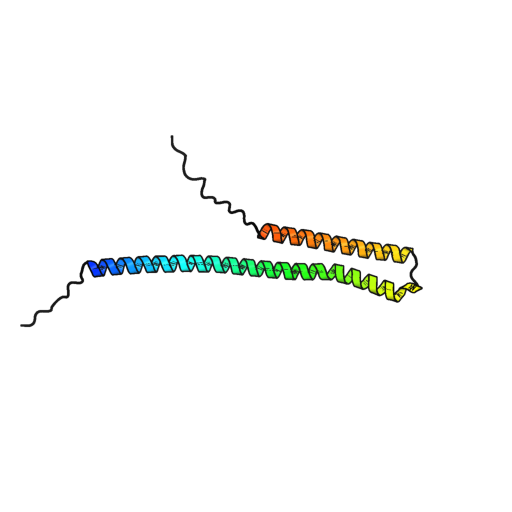028 3.727 -14.004 1.00 98.44 92 ILE A N 1
ATOM 714 C CA . ILE A 1 92 ? 12.438 2.483 -13.485 1.00 98.44 92 ILE A CA 1
ATOM 715 C C . ILE A 1 92 ? 13.048 2.140 -12.121 1.00 98.44 92 ILE A C 1
ATOM 717 O O . ILE A 1 92 ? 12.314 1.897 -11.165 1.00 98.44 92 ILE A O 1
ATOM 721 N N . ARG A 1 93 ? 14.382 2.168 -11.991 1.00 98.31 93 ARG A N 1
ATOM 722 C CA . ARG A 1 93 ? 15.074 1.873 -10.723 1.00 98.31 93 ARG A CA 1
ATOM 723 C C . ARG A 1 93 ? 14.673 2.834 -9.609 1.00 98.31 93 ARG A C 1
ATOM 725 O O . ARG A 1 93 ? 14.518 2.393 -8.474 1.00 98.31 93 ARG A O 1
ATOM 732 N N . HIS A 1 94 ? 14.507 4.119 -9.910 1.00 98.38 94 HIS A N 1
ATOM 733 C CA . HIS A 1 94 ? 14.013 5.094 -8.943 1.00 98.38 94 HIS A CA 1
ATOM 734 C C . HIS A 1 94 ? 12.588 4.748 -8.494 1.00 98.38 94 HIS A C 1
ATOM 736 O O . HIS A 1 94 ? 12.347 4.626 -7.299 1.00 98.38 94 HIS A O 1
ATOM 742 N N . SER A 1 95 ? 11.687 4.447 -9.431 1.00 98.19 95 SER A N 1
ATOM 743 C CA . SER A 1 95 ? 10.304 4.053 -9.116 1.00 98.19 95 SER A CA 1
ATOM 744 C C . SER A 1 95 ? 10.226 2.778 -8.260 1.00 98.19 95 SER A C 1
ATOM 746 O O . SER A 1 95 ? 9.387 2.672 -7.369 1.00 98.19 95 SER A O 1
ATOM 748 N N . VAL A 1 96 ? 11.126 1.814 -8.484 1.00 98.25 96 VAL A N 1
ATOM 749 C CA . VAL A 1 96 ? 11.242 0.609 -7.643 1.00 98.25 96 VAL A CA 1
ATOM 750 C C . VAL A 1 96 ? 11.721 0.949 -6.228 1.00 98.25 96 VAL A C 1
ATOM 752 O O . VAL A 1 96 ? 11.206 0.387 -5.264 1.00 98.25 96 VAL A O 1
ATOM 755 N N . LYS A 1 97 ? 12.673 1.878 -6.074 1.00 97.94 97 LYS A N 1
ATOM 756 C CA . LYS A 1 97 ? 13.105 2.347 -4.745 1.00 97.94 97 LYS A CA 1
ATOM 757 C C . LYS A 1 97 ? 11.966 3.027 -3.986 1.00 97.94 97 LYS A C 1
ATOM 759 O O . LYS A 1 97 ? 11.798 2.748 -2.805 1.00 97.94 97 LYS A O 1
ATOM 764 N N . GLU A 1 98 ? 11.164 3.848 -4.663 1.00 96.56 98 GLU A N 1
ATOM 765 C CA . GLU A 1 98 ? 9.975 4.464 -4.060 1.00 96.56 98 GLU A CA 1
ATOM 766 C C . GLU A 1 98 ? 8.975 3.401 -3.575 1.00 96.56 98 GLU A C 1
ATOM 768 O O . GLU A 1 98 ? 8.483 3.477 -2.452 1.00 96.56 98 GLU A O 1
ATOM 773 N N . LEU A 1 99 ? 8.727 2.348 -4.365 1.00 96.62 99 LEU A N 1
ATOM 774 C CA . LEU A 1 99 ? 7.882 1.221 -3.941 1.00 96.62 99 LEU A CA 1
ATOM 775 C C . LEU A 1 99 ? 8.411 0.507 -2.693 1.00 96.62 99 LEU A C 1
ATOM 777 O O . LEU A 1 99 ? 7.628 0.164 -1.802 1.00 96.62 99 LEU A O 1
ATOM 781 N N . LEU A 1 100 ? 9.724 0.274 -2.625 1.00 96.44 100 LEU A N 1
ATOM 782 C CA . LEU A 1 100 ? 10.359 -0.341 -1.459 1.00 96.44 100 LEU A CA 1
ATOM 783 C C . LEU A 1 100 ? 10.178 0.535 -0.216 1.00 96.44 100 LEU A C 1
ATOM 785 O O . LEU A 1 100 ? 9.731 0.032 0.811 1.00 96.44 100 LEU A O 1
ATOM 789 N N . LEU A 1 101 ? 10.412 1.845 -0.333 1.00 94.88 101 LEU A N 1
ATOM 790 C CA . LEU A 1 101 ? 10.219 2.791 0.764 1.00 94.88 101 LEU A CA 1
ATOM 791 C C . LEU A 1 101 ? 8.764 2.811 1.257 1.00 94.88 101 LEU A C 1
ATOM 793 O O . LEU A 1 101 ? 8.519 2.733 2.460 1.00 94.88 101 LEU A O 1
ATOM 797 N N . LEU A 1 102 ? 7.790 2.866 0.343 1.00 93.56 102 LEU A N 1
ATOM 798 C CA . LEU A 1 102 ? 6.369 2.814 0.703 1.00 93.56 102 LEU A CA 1
ATOM 799 C C . LEU A 1 102 ? 6.018 1.505 1.428 1.00 93.56 102 LEU A C 1
ATOM 801 O O . LEU A 1 102 ? 5.258 1.514 2.396 1.00 93.56 102 LEU A O 1
ATOM 805 N N . THR A 1 103 ? 6.600 0.384 0.993 1.00 92.56 103 THR A N 1
ATOM 806 C CA . THR A 1 103 ? 6.412 -0.923 1.638 1.00 92.56 103 THR A CA 1
ATOM 807 C C . THR A 1 103 ? 6.995 -0.932 3.048 1.00 92.56 103 THR A C 1
ATOM 809 O O . THR A 1 103 ? 6.325 -1.362 3.982 1.00 92.56 103 THR A O 1
ATOM 812 N N . GLU A 1 104 ? 8.212 -0.422 3.233 1.00 92.56 104 GLU A N 1
ATOM 813 C CA . GLU A 1 104 ? 8.858 -0.323 4.545 1.00 92.56 104 GLU A CA 1
ATOM 814 C C . GLU A 1 104 ? 8.051 0.545 5.518 1.00 92.56 104 GLU A C 1
ATOM 816 O O . GLU A 1 104 ? 7.838 0.159 6.670 1.00 92.56 104 GLU A O 1
ATOM 821 N N . VAL A 1 105 ? 7.562 1.700 5.052 1.00 89.94 105 VAL A N 1
ATOM 822 C CA . VAL A 1 105 ? 6.720 2.601 5.851 1.00 89.94 105 VAL A CA 1
ATOM 823 C C . VAL A 1 105 ? 5.418 1.912 6.253 1.00 89.94 105 VAL A C 1
ATOM 825 O O . VAL A 1 105 ? 5.059 1.939 7.431 1.00 89.94 105 VAL A O 1
ATOM 828 N N . LEU A 1 106 ? 4.739 1.254 5.310 1.00 90.19 106 LEU A N 1
ATOM 829 C CA . LEU A 1 106 ? 3.493 0.542 5.589 1.00 90.19 106 LEU A CA 1
ATOM 830 C C . LEU A 1 106 ? 3.712 -0.613 6.575 1.00 90.19 106 LEU A C 1
ATOM 832 O O . LEU A 1 106 ? 2.939 -0.774 7.517 1.00 90.19 106 LEU A O 1
ATOM 836 N N . MET A 1 107 ? 4.777 -1.398 6.395 1.00 87.44 107 MET A N 1
ATOM 837 C CA . MET A 1 107 ? 5.123 -2.501 7.295 1.00 87.44 107 MET A CA 1
ATOM 838 C C . MET A 1 107 ? 5.394 -2.007 8.717 1.00 87.44 107 MET A C 1
ATOM 840 O O . MET A 1 107 ? 4.894 -2.613 9.663 1.00 87.44 107 MET A O 1
ATOM 844 N N . ARG A 1 108 ? 6.103 -0.880 8.874 1.00 87.56 108 ARG A N 1
ATOM 845 C CA . ARG A 1 108 ? 6.337 -0.251 10.184 1.00 87.56 108 ARG A CA 1
ATOM 846 C C . ARG A 1 108 ? 5.030 0.213 10.837 1.00 87.56 108 ARG A C 1
ATOM 848 O O . ARG A 1 108 ? 4.784 -0.063 12.004 1.00 87.56 108 ARG A O 1
ATOM 855 N N . GLN A 1 109 ? 4.148 0.856 10.074 1.00 85.12 109 GLN A N 1
ATOM 856 C CA . GLN A 1 109 ? 2.843 1.297 10.584 1.00 85.12 109 GLN A CA 1
ATOM 857 C C . GLN A 1 109 ? 1.951 0.122 11.010 1.00 85.12 109 GLN A C 1
ATOM 859 O O . GLN A 1 109 ? 1.214 0.222 11.990 1.00 85.12 109 GLN A O 1
ATOM 864 N N . MET A 1 110 ? 2.026 -1.008 10.302 1.00 82.56 110 MET A N 1
ATOM 865 C CA . MET A 1 110 ? 1.315 -2.228 10.687 1.00 82.56 110 MET A CA 1
ATOM 866 C C . MET A 1 110 ? 1.922 -2.893 11.928 1.00 82.56 110 MET A C 1
ATOM 868 O O . MET A 1 110 ? 1.165 -3.383 12.763 1.00 82.56 110 MET A O 1
ATOM 872 N N . SER A 1 111 ? 3.253 -2.909 12.074 1.00 79.19 111 SER A N 1
ATOM 873 C CA . SER A 1 111 ? 3.907 -3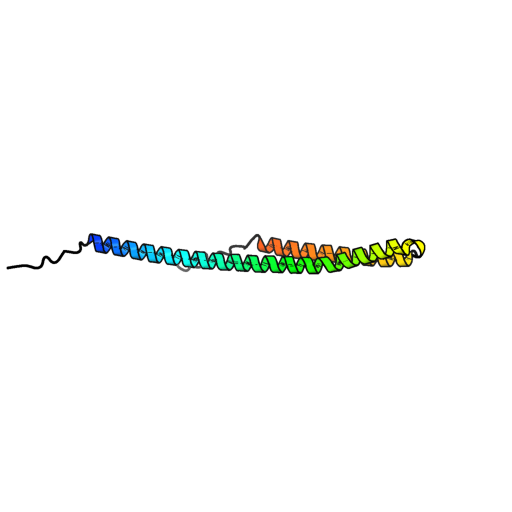.495 13.252 1.00 79.19 111 SER A CA 1
ATOM 874 C C . SER A 1 111 ? 3.623 -2.706 14.526 1.00 79.19 111 SER A C 1
ATOM 876 O O . SER A 1 111 ? 3.346 -3.313 15.558 1.00 79.19 111 SER A O 1
ATOM 878 N N . ASP A 1 112 ? 3.606 -1.375 14.440 1.00 70.06 112 ASP A N 1
ATOM 879 C CA . ASP A 1 112 ? 3.311 -0.503 15.584 1.00 70.06 112 ASP A CA 1
ATOM 880 C C . ASP A 1 112 ? 1.856 -0.673 16.062 1.00 70.06 112 ASP A C 1
ATOM 882 O O . ASP A 1 112 ? 1.555 -0.527 17.244 1.00 70.06 112 ASP A O 1
ATOM 886 N N . SER A 1 113 ? 0.947 -1.060 15.161 1.00 64.81 113 SER A N 1
ATOM 887 C CA . SER A 1 113 ? -0.450 -1.363 15.491 1.00 64.81 113 SER A CA 1
ATOM 888 C C . SER A 1 113 ? -0.659 -2.748 16.123 1.00 64.81 113 SER A C 1
ATOM 890 O O . SER A 1 113 ? -1.731 -2.983 16.680 1.00 64.81 113 SER A O 1
ATOM 892 N N . LEU A 1 114 ? 0.298 -3.678 16.012 1.00 56.06 114 LEU A N 1
ATOM 893 C CA . LEU A 1 114 ? 0.162 -5.065 16.489 1.00 56.06 114 LEU A CA 1
ATOM 894 C C . LEU A 1 114 ? 0.643 -5.270 17.936 1.00 56.06 114 LEU A C 1
ATOM 896 O O . LEU A 1 114 ? 0.414 -6.339 18.497 1.00 56.06 114 LEU A O 1
ATOM 900 N N . TYR A 1 115 ? 1.239 -4.246 18.554 1.00 48.66 115 TYR A N 1
ATOM 901 C CA . TYR A 1 115 ? 1.622 -4.241 19.966 1.00 48.66 115 TYR A CA 1
ATOM 902 C C . TYR A 1 115 ? 1.270 -2.894 20.611 1.00 48.66 115 TYR A C 1
ATOM 904 O O . TYR A 1 115 ? 2.130 -2.017 20.712 1.00 48.66 115 TYR A O 1
ATOM 912 N N . PRO A 1 116 ? 0.030 -2.692 21.089 1.00 47.56 116 PRO A N 1
ATOM 913 C CA . PRO A 1 116 ? -0.191 -1.655 22.078 1.00 47.56 116 PRO A CA 1
ATOM 914 C C . PRO A 1 116 ? 0.602 -2.073 23.321 1.00 47.56 116 PRO A C 1
ATOM 916 O O . PRO A 1 116 ? 0.260 -3.048 23.985 1.00 47.56 116 PRO A O 1
ATOM 919 N N . VAL A 1 117 ? 1.705 -1.383 23.616 1.00 45.53 117 VAL A N 1
ATOM 920 C CA . VAL A 1 117 ? 2.332 -1.482 24.935 1.00 45.53 117 VAL A CA 1
ATOM 921 C C . VAL A 1 117 ? 1.271 -1.010 25.921 1.00 45.53 117 VAL A C 1
ATOM 923 O O . VAL A 1 117 ? 0.982 0.185 26.005 1.00 45.53 117 VAL A O 1
ATOM 926 N N . GLU A 1 118 ? 0.647 -1.952 26.623 1.00 41.69 118 GLU A N 1
ATOM 927 C CA . GLU A 1 118 ? -0.140 -1.677 27.816 1.00 41.69 118 GLU A CA 1
ATOM 928 C C . GLU A 1 118 ? 0.822 -1.088 28.852 1.00 41.69 118 GLU A C 1
ATOM 930 O O . GLU A 1 118 ? 1.408 -1.794 29.669 1.00 41.69 118 GLU A O 1
ATOM 935 N N . ILE A 1 119 ? 1.047 0.226 28.797 1.00 43.38 119 ILE A N 1
ATOM 936 C CA . ILE A 1 119 ? 1.592 0.945 29.942 1.00 43.38 119 ILE A CA 1
ATOM 937 C C . ILE A 1 119 ? 0.442 1.005 30.944 1.00 43.38 119 ILE A C 1
ATOM 939 O O . ILE A 1 119 ? -0.352 1.948 30.953 1.00 43.38 119 ILE A O 1
ATOM 943 N N . ASP A 1 120 ? 0.317 -0.055 31.743 1.00 38.44 120 ASP A N 1
ATOM 944 C CA . ASP A 1 120 ? -0.539 -0.071 32.917 1.00 38.44 120 ASP A CA 1
ATOM 945 C C . ASP A 1 120 ? -0.021 0.988 33.897 1.00 38.44 120 ASP A C 1
ATOM 947 O O . ASP A 1 120 ? 0.917 0.791 34.669 1.00 38.44 120 ASP A O 1
ATOM 951 N N . ALA A 1 121 ? -0.626 2.171 33.836 1.00 46.34 121 ALA A N 1
ATOM 952 C CA . ALA A 1 121 ? -0.349 3.287 34.726 1.00 46.34 121 ALA A CA 1
ATOM 953 C C . ALA A 1 121 ? -0.900 3.070 36.154 1.00 46.34 121 ALA A C 1
ATOM 955 O O . ALA A 1 121 ? -1.058 4.041 36.898 1.00 46.34 121 ALA A O 1
ATOM 956 N N . LYS A 1 122 ? -1.207 1.831 36.573 1.00 42.00 122 LYS A N 1
ATOM 957 C CA . LYS A 1 122 ? -1.660 1.532 37.942 1.00 42.00 122 LYS A CA 1
ATOM 958 C C . LYS A 1 122 ? -0.551 1.266 38.960 1.00 42.00 122 LYS A C 1
ATOM 960 O O . LYS A 1 122 ? -0.867 1.124 40.138 1.00 42.00 122 LYS A O 1
ATOM 965 N N . GLU A 1 123 ? 0.730 1.327 38.597 1.00 43.62 123 GLU A N 1
ATOM 966 C CA . GLU A 1 123 ? 1.831 1.079 39.547 1.00 43.62 123 GLU A CA 1
ATOM 967 C C . GLU A 1 123 ? 2.564 2.346 40.046 1.00 43.62 123 GLU A C 1
ATOM 969 O O . GLU A 1 123 ? 3.777 2.349 40.232 1.00 43.62 123 GLU A O 1
ATOM 974 N N . GLN A 1 124 ? 1.846 3.452 40.301 1.00 45.19 124 GLN A N 1
ATOM 975 C CA . GLN A 1 124 ? 2.427 4.635 40.980 1.00 45.19 124 GLN A CA 1
ATOM 976 C C . GLN A 1 124 ? 1.674 5.149 42.213 1.00 45.19 124 GLN A C 1
ATOM 978 O O . GLN A 1 124 ? 2.027 6.191 42.769 1.00 45.19 124 GLN A O 1
ATOM 983 N N . VAL A 1 125 ? 0.698 4.411 42.738 1.00 41.69 125 VAL A N 1
ATOM 984 C CA . VAL A 1 125 ? 0.053 4.788 44.002 1.00 41.69 125 VAL A CA 1
ATOM 985 C C . VAL A 1 125 ? 0.020 3.584 44.927 1.00 41.69 125 VAL A C 1
ATOM 987 O O . VAL A 1 125 ? -0.934 2.829 44.914 1.00 41.69 125 VAL A O 1
ATOM 990 N N . VAL A 1 126 ? 1.097 3.396 45.692 1.00 40.47 126 VAL A N 1
ATOM 991 C CA . VAL A 1 126 ? 1.132 3.045 47.129 1.00 40.47 126 VAL A CA 1
ATOM 992 C C . VAL A 1 126 ? 2.576 2.656 47.459 1.00 40.47 126 VAL A C 1
ATOM 994 O O . VAL A 1 126 ? 2.975 1.509 47.311 1.00 40.47 126 VAL A O 1
ATOM 997 N N . ARG A 1 127 ? 3.367 3.648 47.892 1.00 36.06 127 ARG A N 1
ATOM 998 C CA . ARG A 1 127 ? 4.382 3.570 48.969 1.00 36.06 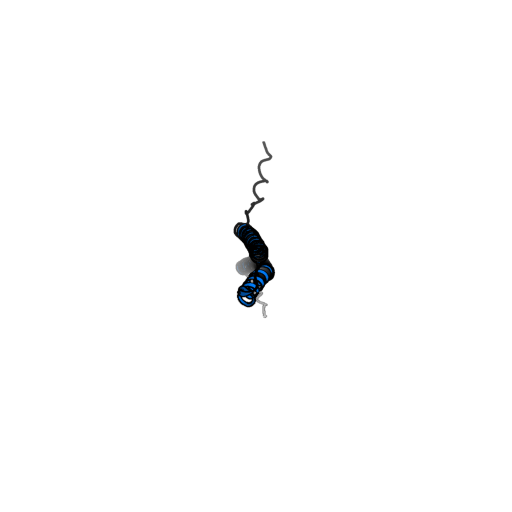127 ARG A CA 1
ATOM 999 C C . ARG A 1 127 ? 5.109 4.918 49.103 1.00 36.06 127 ARG A C 1
ATOM 1001 O O . ARG A 1 127 ? 6.317 5.035 48.969 1.00 36.06 127 ARG A O 1
ATOM 1008 N N . LYS A 1 128 ? 4.343 5.960 49.437 1.00 43.47 128 LYS A N 1
ATOM 1009 C CA . LYS A 1 128 ? 4.808 6.968 50.399 1.00 43.47 128 LYS A CA 1
ATOM 1010 C C . LYS A 1 128 ? 4.141 6.626 51.726 1.00 43.47 128 LYS A C 1
ATOM 1012 O O . LYS A 1 128 ? 2.951 6.893 51.865 1.00 43.47 128 LYS A O 1
ATOM 1017 N N . LYS A 1 129 ? 4.886 5.988 52.633 1.00 35.44 129 LYS A N 1
ATOM 1018 C CA . LYS A 1 129 ? 4.732 6.038 54.101 1.00 35.44 129 LYS A CA 1
ATOM 1019 C C . LYS A 1 129 ? 5.679 5.028 54.761 1.00 35.44 129 LYS A C 1
ATOM 1021 O O . LYS A 1 129 ? 5.369 3.840 54.782 1.00 35.44 129 LYS A O 1
ATOM 1026 N N . ALA A 1 130 ? 6.799 5.545 55.256 1.00 37.47 130 ALA A N 1
ATOM 1027 C CA . ALA A 1 130 ? 7.453 5.288 56.545 1.00 37.47 130 ALA A CA 1
ATOM 1028 C C . ALA A 1 130 ? 8.868 5.866 56.449 1.00 37.47 130 ALA A C 1
ATOM 1030 O O . ALA A 1 130 ? 9.613 5.407 55.557 1.00 37.47 130 ALA A O 1
#

Sequence (130 aa):
MSAVKKGSVSCTDQAENLTVEESRALILSLKSELERSREKEQELIKLKVALFSRANHEFRTPLTIIDGIASRMARQSADLRPIDIEGRCETIRHSVKELLLLTEVLMRQMSDSLYPVEIDAKEQVVRKKA

pLDDT: mean 80.88, std 20.91, range [35.44, 98.62]

Mean predicted aligned error: 13.06 Å

Radius of gyration: 34.07 Å; Cα contacts (8 Å, |Δi|>4): 22; chains: 1; bounding box: 89×19×93 Å

Solvent-accessible surface area (backbone atoms only — not comparable to full-atom values): 7702 Å² total; per-residue (Å²): 141,85,83,83,81,77,79,77,79,50,76,66,62,56,54,52,52,51,53,51,52,53,52,49,54,50,52,52,50,53,48,52,53,51,50,53,51,50,52,51,51,52,50,52,51,53,52,52,51,54,49,52,54,49,51,53,56,61,49,47,54,38,52,50,51,39,50,53,50,52,54,49,48,66,76,42,53,92,76,59,49,72,69,59,49,50,56,50,50,50,53,38,53,50,31,51,50,52,50,50,51,53,48,54,52,52,52,50,57,53,54,60,67,74,55,77,78,79,76,71,81,75,85,80,78,88,84,90,85,134

Foldseek 3Di:
DDDDPPDDPDPVNVVVVVVVVVVVVVVVVVVVVVVVVVVVVVVVVVVVVVLVVVLVVQLVVLVCLLCVLVVVCVVCVVPDDPVNVVVSVVSNVVSVVSNVVSVVVSVVVVVVVVDPPPPVPPPPPDDDDD